Protein AF-A0A957HQG3-F1 (afdb_monomer_lite)

Foldseek 3Di:
DDDDPDDPVNCPVVVVPPPPPCVLVVLLVVLLVVLLVQFPDWDDDQFKIKTKGFDDPVNVVSVVVNVVSCCVVPVQKDWDWDDDPGIIIIMIGGDNVVSVVSVVVNPDDD

pLDDT: mean 83.58, std 14.53, range [43.25, 97.0]

Sequence (110 aa):
IARLALQ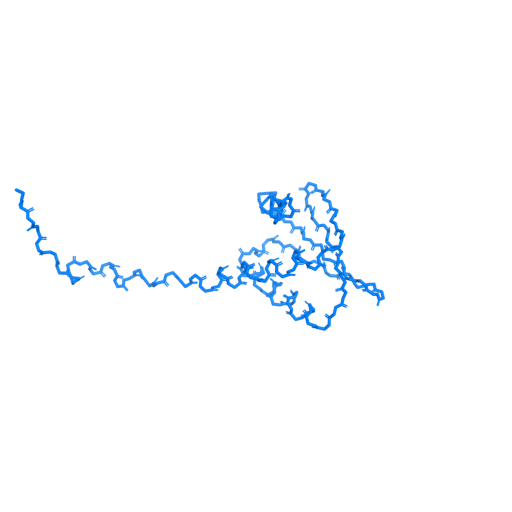PEDFPFLAQIGGHDDSALVRAQALSDRLIAAVNKIEREPDRIHMQLDWSTELGSVILEYIDMQRRFMPTAVLTLKFEPETVWLTIEGPPAYLQVLQNRTTSPT

Structure (mmCIF, N/CA/C/O backbone):
data_AF-A0A957HQG3-F1
#
_entry.id   AF-A0A957HQG3-F1
#
loop_
_atom_site.group_PDB
_atom_site.id
_atom_site.type_symbol
_atom_site.label_atom_id
_atom_site.label_alt_id
_atom_site.label_comp_id
_atom_site.label_asym_id
_atom_site.label_entity_id
_atom_site.label_seq_id
_atom_site.pdbx_PDB_ins_code
_atom_site.Cartn_x
_atom_site.Cartn_y
_atom_site.Cartn_z
_atom_site.occupancy
_atom_site.B_iso_or_equiv
_atom_site.auth_seq_id
_atom_site.auth_comp_id
_atom_site.auth_asym_id
_atom_site.auth_atom_id
_atom_site.pdbx_PDB_model_num
ATOM 1 N N . ILE A 1 1 ? 11.873 25.805 -47.704 1.00 47.84 1 ILE A N 1
ATOM 2 C CA . ILE A 1 1 ? 11.755 24.779 -46.639 1.00 47.84 1 ILE A CA 1
ATOM 3 C C . ILE A 1 1 ? 11.565 23.440 -47.338 1.00 47.84 1 ILE A C 1
ATOM 5 O O . ILE A 1 1 ? 10.535 23.257 -47.973 1.00 47.84 1 ILE A O 1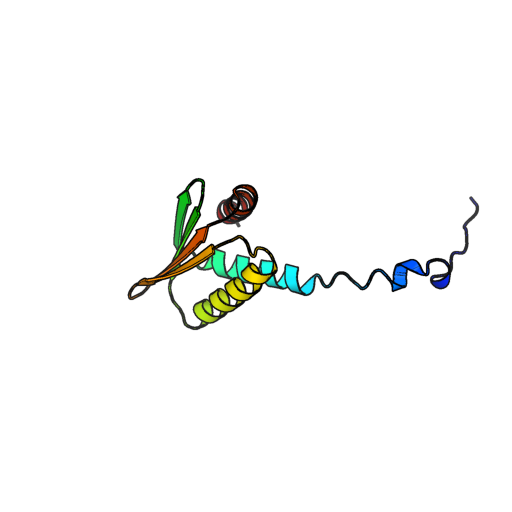
ATOM 9 N N . ALA A 1 2 ? 12.574 22.568 -47.326 1.00 44.12 2 ALA A N 1
ATOM 10 C CA . ALA A 1 2 ? 12.466 21.228 -47.901 1.00 44.12 2 ALA A CA 1
ATOM 11 C C . ALA A 1 2 ? 11.855 20.288 -46.850 1.00 44.12 2 ALA A C 1
ATOM 13 O O . ALA A 1 2 ? 12.354 20.225 -45.728 1.00 44.12 2 ALA A O 1
ATOM 14 N N . ARG A 1 3 ? 10.756 19.605 -47.185 1.00 56.34 3 ARG A N 1
ATOM 15 C CA . ARG A 1 3 ? 10.171 18.542 -46.355 1.00 56.34 3 ARG A CA 1
ATOM 16 C C . ARG A 1 3 ? 10.800 17.217 -46.781 1.00 56.34 3 ARG A C 1
ATOM 18 O O . ARG A 1 3 ? 10.645 16.836 -47.937 1.00 56.34 3 ARG A O 1
ATOM 25 N N . LEU A 1 4 ? 11.500 16.536 -45.874 1.00 57.50 4 LEU A N 1
ATOM 26 C CA . LEU A 1 4 ? 11.862 15.134 -46.085 1.00 57.50 4 LEU A CA 1
ATOM 27 C C . LEU A 1 4 ? 10.595 14.280 -45.956 1.00 57.50 4 LEU A C 1
ATOM 29 O O . LEU A 1 4 ? 9.893 14.363 -44.949 1.00 57.50 4 LEU A O 1
ATOM 33 N N . ALA A 1 5 ? 10.303 13.483 -46.983 1.00 66.25 5 ALA A N 1
ATOM 34 C CA . ALA A 1 5 ? 9.270 12.458 -46.940 1.00 66.25 5 ALA A CA 1
ATOM 35 C C . ALA A 1 5 ? 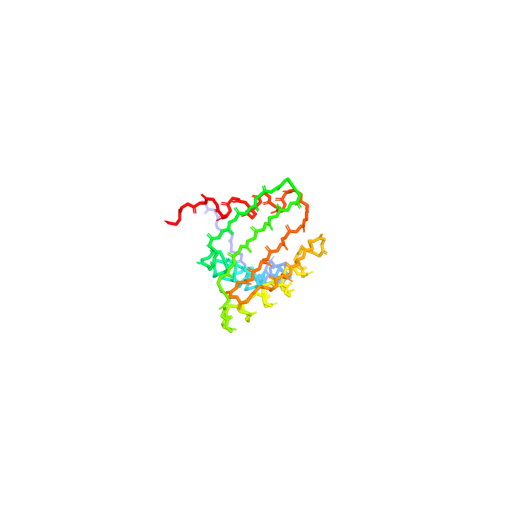9.859 11.226 -46.248 1.00 66.25 5 ALA A C 1
ATOM 37 O O . ALA A 1 5 ?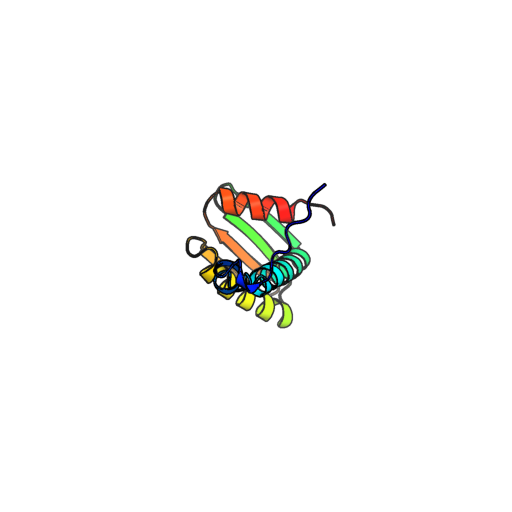 10.551 10.438 -46.881 1.00 66.25 5 ALA A O 1
ATOM 38 N N . LEU A 1 6 ? 9.643 11.124 -44.940 1.00 70.06 6 LEU A N 1
ATOM 39 C CA . LEU A 1 6 ? 10.035 9.962 -44.151 1.00 70.06 6 LEU A CA 1
ATOM 40 C C . LEU A 1 6 ? 8.873 8.966 -44.122 1.00 70.06 6 LEU A C 1
ATOM 42 O O . LEU A 1 6 ? 7.746 9.350 -43.799 1.00 70.06 6 LEU A O 1
ATOM 46 N N . GLN A 1 7 ? 9.143 7.711 -44.462 1.00 70.25 7 GLN A N 1
ATOM 47 C CA . GLN A 1 7 ? 8.210 6.598 -44.328 1.00 70.25 7 GLN A CA 1
ATOM 48 C C . GLN A 1 7 ? 8.423 5.905 -42.970 1.00 70.25 7 GLN A C 1
ATOM 50 O O . GLN A 1 7 ? 9.538 5.900 -42.449 1.00 70.25 7 GLN A O 1
ATOM 55 N N . PRO A 1 8 ? 7.389 5.295 -42.365 1.00 63.88 8 PRO A N 1
ATOM 56 C CA . PRO A 1 8 ? 7.516 4.604 -41.074 1.00 63.88 8 PRO A CA 1
ATOM 57 C C . PRO A 1 8 ? 8.611 3.520 -41.048 1.00 63.88 8 PRO A C 1
ATOM 59 O O . PRO A 1 8 ? 9.243 3.284 -40.022 1.00 63.88 8 PRO A O 1
ATOM 62 N N . GLU A 1 9 ? 8.852 2.891 -42.194 1.00 71.31 9 GLU A N 1
ATOM 63 C CA . GLU A 1 9 ? 9.851 1.842 -42.429 1.00 71.31 9 GLU A CA 1
ATOM 64 C C . GLU A 1 9 ? 11.301 2.364 -42.452 1.00 71.31 9 GLU A C 1
ATOM 66 O O . GLU A 1 9 ? 12.228 1.587 -42.225 1.00 71.31 9 GLU A O 1
ATOM 71 N N . ASP A 1 10 ? 11.503 3.680 -42.596 1.00 75.00 10 ASP A N 1
ATOM 72 C CA . ASP A 1 10 ? 12.818 4.331 -42.473 1.00 75.00 10 ASP A CA 1
ATOM 73 C C . ASP A 1 10 ? 13.324 4.361 -41.017 1.00 75.00 10 ASP A C 1
ATOM 75 O O . ASP A 1 10 ? 14.482 4.690 -40.749 1.00 75.00 10 ASP A O 1
ATOM 79 N N . PHE A 1 11 ? 12.464 3.993 -40.061 1.00 69.88 11 PHE A N 1
ATOM 80 C CA . PHE A 1 11 ? 12.775 3.914 -38.638 1.00 69.88 11 PHE A CA 1
ATOM 81 C C . PHE A 1 11 ? 12.527 2.497 -38.094 1.00 69.88 11 PHE A C 1
ATOM 83 O O . PHE A 1 11 ? 11.635 2.299 -37.264 1.00 69.88 11 PHE A O 1
ATOM 90 N N . PRO A 1 12 ? 13.345 1.495 -38.473 1.00 63.03 12 PRO A N 1
ATOM 91 C CA . PRO A 1 12 ? 13.188 0.107 -38.017 1.00 63.03 12 PRO A CA 1
ATOM 92 C C . PRO A 1 12 ? 13.287 -0.048 -36.487 1.00 63.03 12 PRO A C 1
ATOM 94 O O . PRO A 1 12 ? 12.828 -1.040 -35.924 1.00 63.03 12 PRO A O 1
ATOM 97 N N . PHE A 1 13 ? 13.841 0.956 -35.799 1.00 58.56 13 PHE A N 1
ATOM 98 C CA . PHE A 1 13 ? 13.883 1.042 -34.340 1.00 58.56 13 PHE A CA 1
ATOM 99 C C . PHE A 1 13 ? 12.510 1.269 -33.692 1.00 58.56 13 PHE A C 1
ATOM 101 O O . PHE A 1 13 ? 12.305 0.820 -32.569 1.00 58.56 13 PHE A O 1
ATOM 108 N N . LEU A 1 14 ? 11.550 1.914 -34.367 1.00 55.53 14 LEU A N 1
ATOM 109 C CA . LEU A 1 14 ? 10.223 2.180 -33.789 1.00 55.53 14 LEU A CA 1
ATOM 110 C C . LEU A 1 14 ? 9.423 0.894 -33.542 1.00 55.53 14 LEU A C 1
ATOM 112 O O . LEU A 1 14 ? 8.614 0.853 -32.625 1.00 55.53 14 LEU A O 1
ATOM 116 N N . ALA A 1 15 ? 9.696 -0.173 -34.299 1.00 56.94 15 ALA A N 1
ATOM 117 C CA . ALA A 1 15 ? 9.123 -1.497 -34.059 1.00 56.94 15 ALA A CA 1
ATOM 118 C C . ALA A 1 15 ? 9.792 -2.250 -32.888 1.00 56.94 15 ALA A C 1
ATOM 120 O O . ALA A 1 15 ? 9.207 -3.188 -32.353 1.00 56.94 15 ALA A O 1
ATOM 121 N N . GLN A 1 16 ? 11.010 -1.857 -32.487 1.00 55.34 16 GLN A N 1
ATOM 122 C CA . GLN A 1 16 ? 11.733 -2.428 -31.339 1.00 55.34 16 GLN A CA 1
ATOM 123 C C . GLN A 1 16 ? 11.423 -1.714 -30.023 1.00 55.34 16 GLN A C 1
ATOM 125 O O . GLN A 1 16 ? 11.628 -2.286 -28.953 1.00 55.34 16 GLN A O 1
ATOM 130 N N . ILE A 1 17 ? 10.890 -0.492 -30.085 1.00 55.81 17 ILE A N 1
ATOM 131 C CA . ILE A 1 17 ? 10.261 0.166 -28.941 1.00 55.81 17 ILE A CA 1
ATOM 132 C C . ILE A 1 17 ? 8.872 -0.461 -28.794 1.00 55.81 17 ILE A C 1
ATOM 134 O O . ILE A 1 17 ? 7.855 0.129 -29.150 1.00 55.81 17 ILE A O 1
ATOM 138 N N . GLY A 1 18 ? 8.841 -1.716 -28.333 1.00 50.28 18 GLY A N 1
ATOM 139 C CA . GLY A 1 18 ? 7.613 -2.340 -27.859 1.00 50.28 18 GLY A CA 1
ATOM 140 C C . GLY A 1 18 ? 6.957 -1.366 -26.892 1.00 50.28 18 GLY A C 1
ATOM 141 O O . GLY A 1 18 ? 7.629 -0.887 -25.976 1.00 50.28 18 GLY A O 1
ATOM 142 N N . GLY A 1 19 ? 5.705 -0.999 -27.181 1.00 54.22 19 GLY A N 1
ATOM 143 C CA . GLY A 1 19 ? 4.969 0.011 -26.432 1.00 54.22 19 GLY A CA 1
ATOM 144 C C . GLY A 1 19 ? 5.187 -0.216 -24.947 1.00 54.22 19 GLY A C 1
ATOM 145 O O . GLY A 1 19 ? 4.954 -1.322 -24.460 1.00 54.22 19 GLY A O 1
ATOM 146 N N . HIS A 1 20 ? 5.730 0.796 -24.273 1.00 53.62 20 HIS A N 1
ATOM 147 C CA . HIS A 1 20 ? 5.888 0.775 -22.832 1.00 53.62 20 HIS A CA 1
ATOM 148 C C . HIS A 1 20 ? 4.498 0.450 -22.281 1.00 53.62 20 HIS A C 1
ATOM 150 O O . HIS A 1 20 ? 3.561 1.223 -22.486 1.00 53.62 20 HIS A O 1
ATOM 156 N N . ASP A 1 21 ? 4.315 -0.760 -21.747 1.00 66.06 21 ASP A N 1
ATOM 157 C CA . ASP A 1 21 ? 3.017 -1.188 -21.242 1.00 66.06 21 ASP A CA 1
ATOM 158 C C . ASP A 1 21 ? 2.783 -0.477 -19.909 1.00 66.06 21 ASP A C 1
ATOM 160 O O . ASP A 1 21 ? 2.960 -1.022 -18.818 1.00 66.06 21 ASP A O 1
ATOM 164 N N . ASP A 1 22 ? 2.419 0.798 -20.021 1.00 76.00 22 ASP A N 1
ATOM 165 C CA . ASP A 1 22 ? 2.129 1.687 -18.906 1.00 76.00 22 ASP A CA 1
ATOM 166 C C . ASP A 1 22 ? 0.886 1.233 -18.138 1.00 76.00 22 ASP A C 1
ATOM 168 O O . ASP A 1 22 ? 0.600 1.777 -17.072 1.00 76.00 22 ASP A O 1
ATOM 172 N N . SER A 1 23 ? 0.155 0.217 -18.619 1.00 82.69 23 SER A N 1
ATOM 173 C CA . SER A 1 23 ? -1.024 -0.313 -17.933 1.00 82.69 23 SER A CA 1
ATOM 174 C C . SER A 1 23 ? -0.700 -0.755 -16.508 1.00 82.69 23 SER A C 1
ATOM 176 O O . SER A 1 23 ? -1.500 -0.522 -15.601 1.00 82.69 23 SER A O 1
ATOM 178 N N . ALA A 1 24 ? 0.494 -1.308 -16.274 1.00 81.38 24 ALA A N 1
ATOM 179 C CA . ALA A 1 24 ? 0.928 -1.711 -14.944 1.00 81.38 24 ALA A CA 1
ATOM 180 C C . ALA A 1 24 ? 1.173 -0.502 -14.025 1.00 81.38 24 ALA A C 1
ATOM 182 O O . ALA A 1 24 ? 0.791 -0.540 -12.857 1.00 81.38 24 ALA A O 1
ATOM 183 N N . LEU A 1 25 ? 1.740 0.590 -14.549 1.00 80.69 25 LEU A N 1
ATOM 184 C CA . LEU A 1 25 ? 1.956 1.834 -13.800 1.00 80.69 25 LEU A CA 1
ATOM 185 C C . LEU A 1 25 ? 0.638 2.575 -13.531 1.00 80.69 25 LEU A C 1
ATOM 187 O O . LEU A 1 25 ? 0.413 3.055 -12.421 1.00 80.69 25 LEU A O 1
ATOM 191 N N . VAL A 1 26 ? -0.268 2.615 -14.509 1.00 86.00 26 VAL A N 1
ATOM 192 C CA . VAL A 1 26 ? -1.613 3.192 -14.352 1.00 86.00 26 VAL A CA 1
ATOM 193 C C . VAL A 1 26 ? -2.410 2.411 -13.308 1.00 86.00 26 VAL A C 1
ATOM 195 O O . VAL A 1 26 ? -3.028 2.999 -12.420 1.00 86.00 26 VAL A O 1
ATOM 198 N N . ARG A 1 27 ? -2.350 1.076 -13.359 1.00 87.94 27 ARG A N 1
ATOM 199 C CA . ARG A 1 27 ? -2.965 0.205 -12.353 1.00 87.94 27 ARG A CA 1
ATOM 200 C C . ARG A 1 27 ? -2.341 0.417 -10.976 1.00 87.94 27 ARG A C 1
ATOM 202 O O . ARG A 1 27 ? -3.073 0.483 -9.991 1.00 87.94 27 ARG A O 1
ATOM 209 N N . ALA A 1 28 ? -1.024 0.609 -10.911 1.00 86.06 28 ALA A N 1
ATOM 210 C CA . ALA A 1 28 ? -0.326 0.918 -9.669 1.00 86.06 28 ALA A CA 1
ATOM 211 C C . ALA A 1 28 ? -0.813 2.196 -9.013 1.00 86.06 28 ALA A C 1
ATOM 213 O O . ALA A 1 28 ? -1.069 2.223 -7.808 1.00 86.06 28 ALA A O 1
ATOM 214 N N . GLN A 1 29 ? -0.975 3.236 -9.821 1.00 86.94 29 GLN A N 1
ATOM 215 C CA . GLN A 1 29 ? -1.526 4.495 -9.371 1.00 86.94 29 GLN A CA 1
ATOM 216 C C . GLN A 1 29 ? -2.962 4.322 -8.866 1.00 86.94 29 GLN A C 1
ATOM 218 O O . GLN A 1 29 ? -3.239 4.720 -7.740 1.00 86.94 29 GLN A O 1
ATOM 223 N N . ALA A 1 30 ? -3.837 3.652 -9.620 1.00 90.88 30 ALA A N 1
ATOM 224 C CA . ALA A 1 30 ? -5.224 3.435 -9.207 1.00 90.88 30 ALA A CA 1
ATOM 225 C C . ALA A 1 30 ? -5.343 2.645 -7.889 1.00 90.88 30 ALA A C 1
ATOM 227 O O . ALA A 1 30 ? -6.161 2.983 -7.032 1.00 90.88 30 ALA A O 1
ATOM 228 N N . LEU A 1 31 ? -4.516 1.611 -7.697 1.00 91.69 31 LEU A N 1
ATOM 229 C CA . LEU A 1 31 ? -4.458 0.860 -6.439 1.00 91.69 31 LEU A CA 1
ATOM 230 C C . LEU A 1 31 ? -3.942 1.726 -5.290 1.00 91.69 31 LEU A C 1
ATOM 232 O O . LEU A 1 31 ? -4.523 1.709 -4.207 1.00 91.69 31 LEU A O 1
ATOM 236 N N . SER A 1 32 ? -2.878 2.496 -5.534 1.00 90.12 32 SER A N 1
ATOM 237 C CA . SER A 1 32 ? -2.316 3.415 -4.544 1.00 90.12 32 SER A CA 1
ATOM 238 C C . SER A 1 32 ? -3.342 4.456 -4.107 1.00 90.12 32 SER A C 1
ATOM 240 O O . SER A 1 32 ? -3.447 4.725 -2.916 1.00 90.12 32 SER A O 1
ATOM 242 N N . ASP A 1 33 ? -4.099 5.031 -5.039 1.00 91.19 33 ASP A N 1
ATOM 243 C CA . ASP A 1 33 ? -5.075 6.079 -4.741 1.00 91.19 33 ASP A CA 1
ATOM 244 C C . ASP A 1 33 ? -6.251 5.513 -3.928 1.00 91.19 33 ASP A C 1
ATOM 246 O O . ASP A 1 33 ? -6.658 6.114 -2.934 1.00 91.19 33 ASP A O 1
ATOM 250 N N . ARG A 1 34 ? -6.733 4.306 -4.266 1.00 91.69 34 ARG A N 1
ATOM 251 C CA . ARG A 1 34 ? -7.750 3.598 -3.465 1.00 91.69 34 ARG A CA 1
ATOM 252 C C . ARG A 1 34 ? -7.256 3.263 -2.063 1.00 91.69 34 ARG A C 1
ATOM 254 O O . ARG A 1 34 ? -8.019 3.382 -1.110 1.00 91.69 34 ARG A O 1
ATOM 261 N N . LEU A 1 35 ? -6.000 2.836 -1.941 1.00 91.56 35 LEU A N 1
ATOM 262 C CA . LEU A 1 35 ? -5.407 2.510 -0.652 1.00 91.56 35 LEU A CA 1
ATOM 263 C C . LEU A 1 35 ? -5.297 3.764 0.213 1.00 91.56 35 LEU A C 1
ATOM 265 O O . LEU A 1 35 ? -5.780 3.736 1.335 1.00 91.56 35 LEU A O 1
ATOM 269 N N . ILE A 1 36 ? -4.750 4.861 -0.328 1.00 90.62 36 ILE A N 1
ATOM 270 C CA . ILE A 1 36 ? -4.616 6.154 0.365 1.00 90.62 36 ILE A CA 1
ATOM 271 C C . ILE A 1 36 ? -5.983 6.696 0.800 1.00 90.62 36 ILE A C 1
ATOM 273 O O . ILE A 1 36 ? -6.113 7.157 1.929 1.00 90.62 36 ILE A O 1
ATOM 277 N N . ALA A 1 37 ? -7.008 6.597 -0.050 1.00 90.06 37 ALA A N 1
ATOM 278 C CA . ALA A 1 37 ? -8.363 7.041 0.282 1.00 90.06 37 ALA A CA 1
ATOM 279 C C . ALA A 1 37 ? -8.997 6.263 1.452 1.00 90.06 37 ALA A C 1
ATOM 281 O O . ALA A 1 37 ? -9.895 6.781 2.108 1.00 90.06 37 ALA A O 1
ATOM 282 N N . ALA A 1 38 ? -8.536 5.037 1.716 1.00 91.38 38 ALA A N 1
ATOM 283 C CA . ALA A 1 38 ? -8.996 4.207 2.827 1.00 91.38 38 ALA A CA 1
ATOM 284 C C . ALA A 1 38 ? -8.148 4.369 4.104 1.00 91.38 38 ALA A C 1
ATOM 286 O O . ALA A 1 38 ? -8.375 3.662 5.088 1.00 91.38 38 ALA A O 1
ATOM 287 N N . VAL A 1 39 ? -7.140 5.249 4.093 1.00 93.31 39 VAL A N 1
ATOM 288 C CA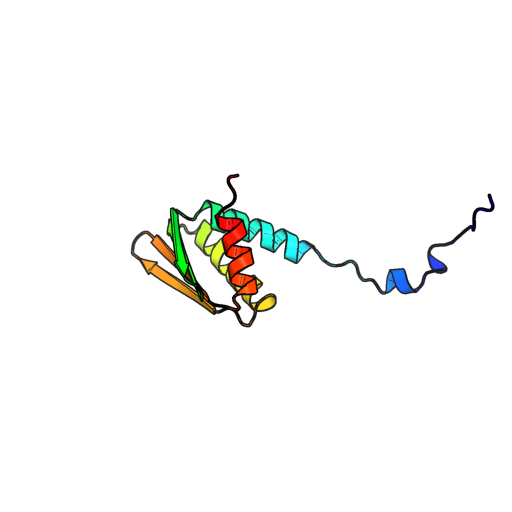 . VAL A 1 39 ? -6.265 5.473 5.245 1.00 93.31 39 VAL A CA 1
ATOM 289 C C . VAL A 1 39 ? -6.893 6.464 6.217 1.00 93.31 39 VAL A C 1
ATOM 291 O O . VAL A 1 39 ? -7.124 7.623 5.883 1.00 93.31 39 VAL A O 1
ATOM 294 N N . ASN A 1 40 ? -7.049 6.033 7.465 1.00 92.94 40 ASN A N 1
ATOM 295 C CA . ASN A 1 40 ? -7.568 6.866 8.550 1.00 92.94 40 ASN A CA 1
ATOM 296 C C . ASN A 1 40 ? -6.471 7.505 9.395 1.00 92.94 40 ASN A C 1
ATOM 298 O O . ASN A 1 40 ? -6.670 8.558 10.002 1.00 92.94 40 ASN A O 1
ATOM 302 N N . LYS A 1 41 ? -5.301 6.866 9.457 1.00 94.06 41 LYS A N 1
ATOM 303 C CA . LYS A 1 41 ? -4.161 7.354 10.232 1.00 94.06 41 LYS A CA 1
ATOM 304 C C . LYS A 1 41 ? -2.855 7.004 9.542 1.00 94.06 41 LYS A C 1
ATOM 306 O O . LYS A 1 41 ? -2.700 5.900 9.027 1.00 94.06 41 LYS A O 1
ATOM 311 N N . ILE A 1 42 ? -1.907 7.939 9.574 1.00 94.44 42 ILE A N 1
ATOM 312 C CA . ILE A 1 42 ? -0.553 7.747 9.047 1.00 94.44 42 ILE A CA 1
ATOM 313 C C . ILE A 1 42 ? 0.461 8.121 10.116 1.00 94.44 42 ILE A C 1
ATOM 315 O O . ILE A 1 42 ? 0.466 9.255 10.597 1.00 94.44 42 ILE A O 1
ATOM 319 N N . GLU A 1 43 ? 1.351 7.189 10.432 1.00 94.44 43 GLU A N 1
ATOM 320 C CA . GLU A 1 43 ? 2.532 7.423 11.260 1.00 94.44 43 GLU A CA 1
ATOM 321 C C . GLU A 1 43 ? 3.771 7.321 10.370 1.00 94.44 43 GLU A C 1
ATOM 323 O O . GLU A 1 43 ? 3.884 6.435 9.520 1.00 94.44 43 GLU A O 1
ATOM 328 N N . ARG A 1 44 ? 4.666 8.300 10.501 1.00 90.81 44 ARG A N 1
ATOM 329 C CA . ARG A 1 44 ? 5.814 8.470 9.610 1.00 90.81 44 ARG A CA 1
ATOM 330 C C . ARG A 1 44 ? 7.088 8.439 10.423 1.00 90.81 44 ARG A C 1
ATOM 332 O O . ARG A 1 44 ? 7.220 9.173 11.399 1.00 90.81 44 ARG A O 1
ATOM 339 N N . GLU A 1 45 ? 8.032 7.656 9.943 1.00 89.31 45 GLU A N 1
ATOM 340 C CA . GLU A 1 45 ? 9.371 7.523 10.491 1.00 89.31 45 GLU A CA 1
ATOM 341 C C . GLU A 1 45 ? 10.390 7.595 9.338 1.00 89.31 45 GLU A C 1
ATOM 343 O O . GLU A 1 45 ? 10.010 7.513 8.164 1.00 89.31 45 GLU A O 1
ATOM 348 N N . PRO A 1 46 ? 11.688 7.795 9.623 1.00 84.75 46 PRO A N 1
ATOM 349 C CA . PRO A 1 46 ? 12.700 7.940 8.575 1.00 84.75 46 PRO A CA 1
ATOM 350 C C . PRO A 1 46 ? 12.840 6.713 7.660 1.00 84.75 46 PRO A C 1
ATOM 352 O O . PRO A 1 46 ? 13.200 6.858 6.493 1.00 84.75 46 PRO A O 1
ATOM 355 N N . ASP A 1 47 ? 12.577 5.519 8.192 1.00 88.94 47 ASP A N 1
ATOM 356 C CA . ASP A 1 47 ? 12.784 4.219 7.545 1.00 88.94 47 ASP A CA 1
ATOM 357 C C . ASP A 1 47 ? 11.480 3.465 7.241 1.00 88.94 47 ASP A C 1
ATOM 359 O O . ASP A 1 47 ? 11.520 2.393 6.630 1.00 88.94 47 ASP A O 1
ATOM 363 N N . ARG A 1 48 ? 10.323 4.015 7.636 1.00 93.69 48 ARG A N 1
ATOM 364 C CA . ARG A 1 48 ? 9.025 3.349 7.486 1.00 93.69 48 ARG A CA 1
ATOM 365 C C . ARG A 1 48 ? 7.833 4.301 7.459 1.00 93.69 48 ARG A C 1
ATOM 367 O O . ARG A 1 48 ? 7.870 5.421 7.970 1.00 93.69 48 ARG A O 1
ATOM 374 N N . ILE A 1 49 ? 6.736 3.815 6.888 1.00 94.50 49 ILE A N 1
ATOM 375 C CA . ILE A 1 49 ? 5.415 4.446 6.948 1.00 94.50 49 ILE A CA 1
ATOM 376 C C . ILE A 1 49 ? 4.420 3.413 7.467 1.00 94.50 49 ILE A C 1
ATOM 378 O O . ILE A 1 49 ? 4.331 2.314 6.919 1.00 94.50 49 ILE A O 1
ATOM 382 N N . HIS A 1 50 ? 3.646 3.784 8.480 1.00 95.44 50 HIS A N 1
ATOM 383 C CA . HIS A 1 50 ? 2.542 2.990 9.002 1.00 95.44 50 HIS A CA 1
ATOM 384 C C . HIS A 1 50 ? 1.219 3.640 8.618 1.00 95.44 50 HIS A C 1
ATOM 386 O O . HIS A 1 50 ? 0.987 4.811 8.911 1.00 95.44 50 HIS A O 1
ATOM 392 N N . MET A 1 51 ? 0.343 2.880 7.971 1.00 95.75 51 MET A N 1
ATOM 393 C CA . MET A 1 51 ? -0.989 3.328 7.575 1.00 95.75 51 MET A CA 1
ATOM 394 C C . MET A 1 51 ? -2.034 2.454 8.252 1.00 95.75 51 MET A C 1
ATOM 396 O O . MET A 1 51 ? -2.013 1.235 8.090 1.00 95.75 51 MET A O 1
ATOM 400 N N . GLN A 1 52 ? -2.947 3.072 8.990 1.00 96.19 52 GLN A N 1
ATOM 401 C CA . GLN A 1 52 ? -4.133 2.412 9.521 1.00 96.19 52 GLN A CA 1
ATOM 402 C C . GLN A 1 52 ? -5.267 2.539 8.508 1.00 96.19 52 GLN A C 1
ATOM 404 O O . GLN A 1 52 ? -5.565 3.649 8.063 1.00 96.19 52 GLN A O 1
ATOM 409 N N . LEU A 1 53 ? -5.908 1.423 8.178 1.00 94.56 53 LEU A N 1
ATOM 410 C CA . LEU A 1 53 ? -7.033 1.367 7.253 1.00 94.56 53 LEU A CA 1
ATOM 411 C C . LEU A 1 53 ? -8.225 0.657 7.901 1.00 94.56 53 LEU A C 1
ATOM 413 O O . LEU A 1 53 ? -8.039 -0.317 8.641 1.00 94.56 53 LEU A O 1
ATOM 417 N N . ASP A 1 54 ? -9.438 1.108 7.584 1.00 90.94 54 ASP A N 1
ATOM 418 C CA . ASP A 1 54 ? -10.662 0.398 7.968 1.00 90.94 54 ASP A CA 1
ATOM 419 C C . ASP A 1 54 ? -10.806 -0.865 7.131 1.00 90.94 54 ASP A C 1
ATOM 421 O O . ASP A 1 54 ? -10.859 -0.822 5.897 1.00 90.94 54 ASP A O 1
ATOM 425 N N . TRP A 1 55 ? -10.853 -2.017 7.795 1.00 88.94 55 TRP A N 1
ATOM 426 C CA . TRP A 1 55 ? -10.876 -3.276 7.074 1.00 88.94 55 TRP A CA 1
ATOM 427 C C . TRP A 1 55 ? -12.220 -3.502 6.374 1.00 88.94 55 TRP A C 1
ATOM 429 O O . TRP A 1 55 ? -13.292 -3.419 6.968 1.00 88.94 55 TRP A O 1
ATOM 439 N N . SER A 1 56 ? -12.152 -3.893 5.103 1.00 90.81 56 SER A N 1
ATOM 440 C CA . SER A 1 56 ? -13.276 -4.456 4.361 1.00 90.81 56 SER A CA 1
ATOM 441 C C . SER A 1 56 ? -12.776 -5.544 3.413 1.00 90.81 56 SER A C 1
ATOM 443 O O . SER A 1 56 ? -11.608 -5.562 3.021 1.00 90.81 56 SER A O 1
ATOM 445 N N . THR A 1 57 ? -13.657 -6.461 3.008 1.00 89.94 57 THR A N 1
ATOM 446 C CA . THR A 1 57 ? -13.307 -7.524 2.048 1.00 89.94 57 THR A CA 1
ATOM 447 C C . THR A 1 57 ? -12.835 -6.955 0.705 1.00 89.94 57 THR A C 1
ATOM 449 O O . THR A 1 57 ? -11.914 -7.493 0.087 1.00 89.94 57 THR A O 1
ATOM 452 N N . GLU A 1 58 ? -13.433 -5.844 0.266 1.00 91.25 58 GLU A N 1
ATOM 453 C CA . GLU A 1 58 ? -13.026 -5.140 -0.951 1.00 91.25 58 GLU A CA 1
ATOM 454 C C . GLU A 1 58 ? -11.614 -4.561 -0.808 1.00 91.25 58 GLU A C 1
ATOM 456 O O . GLU A 1 58 ? -10.752 -4.826 -1.650 1.00 91.25 58 GLU A O 1
ATOM 461 N N . LEU A 1 59 ? -11.348 -3.842 0.289 1.00 91.19 59 LEU A N 1
ATOM 462 C CA . LEU A 1 59 ? -10.028 -3.278 0.563 1.00 91.19 59 LEU A CA 1
ATOM 463 C C . LEU A 1 59 ? -8.961 -4.371 0.689 1.00 91.19 59 LEU A C 1
ATOM 465 O O . LEU A 1 59 ? -7.848 -4.198 0.200 1.00 91.19 59 LEU A O 1
ATOM 469 N N . GLY A 1 60 ? -9.299 -5.519 1.275 1.00 91.94 60 GLY A N 1
ATOM 470 C CA . GLY A 1 60 ? -8.395 -6.663 1.351 1.00 91.94 60 GLY A CA 1
ATOM 471 C C . GLY A 1 60 ? -7.886 -7.111 -0.017 1.00 91.94 60 GLY A C 1
ATOM 472 O O . GLY A 1 60 ? -6.691 -7.348 -0.183 1.00 91.94 60 GLY A O 1
ATOM 473 N N . SER A 1 61 ? -8.767 -7.149 -1.018 1.00 93.75 61 SER A N 1
ATOM 474 C CA . SER A 1 61 ? -8.383 -7.499 -2.392 1.00 93.75 61 SER A CA 1
ATOM 475 C C . SER A 1 61 ? -7.459 -6.441 -3.006 1.00 93.75 61 SER A C 1
ATOM 477 O O . SER A 1 61 ? -6.458 -6.786 -3.632 1.00 93.75 61 SER A O 1
ATOM 479 N N . VAL A 1 62 ? -7.742 -5.157 -2.759 1.00 94.38 62 VAL A N 1
ATOM 480 C CA . VAL A 1 62 ? -6.897 -4.030 -3.197 1.00 94.38 62 VAL A CA 1
ATOM 481 C C . VAL A 1 62 ? -5.503 -4.104 -2.577 1.00 94.38 62 VAL A C 1
ATOM 483 O O . VAL A 1 62 ? -4.511 -3.960 -3.286 1.00 94.38 62 VAL A O 1
ATOM 486 N N . ILE A 1 63 ? -5.414 -4.364 -1.271 1.00 93.50 63 ILE A N 1
ATOM 487 C CA . ILE A 1 63 ? -4.146 -4.474 -0.543 1.00 93.50 63 ILE A CA 1
ATOM 488 C C . ILE A 1 63 ? -3.308 -5.633 -1.090 1.00 93.50 63 ILE A C 1
ATOM 490 O O . ILE A 1 63 ? -2.114 -5.461 -1.324 1.00 93.50 63 ILE A O 1
ATOM 494 N N . LEU A 1 64 ? -3.909 -6.805 -1.311 1.00 93.75 64 LEU A N 1
ATOM 495 C CA . LEU A 1 64 ? -3.184 -7.965 -1.834 1.00 93.75 64 LEU A CA 1
ATOM 496 C C . LEU A 1 64 ? -2.646 -7.715 -3.244 1.00 93.75 64 LEU A C 1
ATOM 498 O O . LEU A 1 64 ? -1.493 -8.043 -3.526 1.00 93.75 64 LEU A O 1
ATOM 502 N N . GLU A 1 65 ? -3.449 -7.094 -4.106 1.00 94.38 65 GLU A N 1
ATOM 503 C CA . GLU A 1 65 ? -3.027 -6.729 -5.457 1.00 94.38 65 GLU A CA 1
ATOM 504 C C . GLU A 1 65 ? -1.906 -5.680 -5.437 1.00 94.38 65 GLU A C 1
ATOM 506 O O . GLU A 1 65 ? -0.904 -5.815 -6.142 1.00 94.38 65 GLU A O 1
ATOM 511 N N . TYR A 1 66 ? -2.028 -4.674 -4.568 1.00 92.38 66 TYR A N 1
ATOM 512 C CA . TYR A 1 66 ? -0.992 -3.670 -4.358 1.00 92.38 66 TYR A CA 1
ATOM 513 C C . TYR A 1 66 ? 0.317 -4.295 -3.855 1.00 92.38 66 TYR A C 1
ATOM 515 O O . TYR A 1 66 ? 1.385 -3.946 -4.354 1.00 92.38 66 TYR A O 1
ATOM 523 N N . ILE A 1 67 ? 0.259 -5.245 -2.914 1.00 92.62 67 ILE A N 1
ATOM 524 C CA . ILE A 1 67 ? 1.441 -5.956 -2.400 1.00 92.62 67 ILE A CA 1
ATOM 525 C C . ILE A 1 67 ? 2.116 -6.773 -3.503 1.00 92.62 67 ILE A C 1
ATOM 527 O O . ILE A 1 67 ? 3.340 -6.713 -3.632 1.00 92.62 67 ILE A O 1
ATOM 531 N N . ASP A 1 68 ? 1.352 -7.533 -4.291 1.00 92.75 68 ASP A N 1
ATOM 532 C CA . ASP A 1 68 ? 1.909 -8.329 -5.392 1.00 92.75 68 ASP A CA 1
ATOM 533 C C . ASP A 1 68 ? 2.637 -7.442 -6.404 1.00 92.75 68 ASP A C 1
ATOM 535 O O . ASP A 1 68 ? 3.766 -7.714 -6.811 1.00 92.75 68 ASP A O 1
ATOM 539 N N . MET A 1 69 ? 2.020 -6.319 -6.745 1.00 90.94 69 MET A N 1
ATOM 540 C CA . MET A 1 69 ? 2.593 -5.344 -7.651 1.00 90.94 69 MET A CA 1
ATOM 541 C C . MET A 1 69 ? 3.837 -4.657 -7.065 1.00 90.94 69 MET A C 1
ATOM 543 O O . MET A 1 69 ? 4.850 -4.527 -7.754 1.00 90.94 69 MET A O 1
ATOM 547 N N . GLN A 1 70 ? 3.806 -4.265 -5.790 1.00 90.06 70 GLN A N 1
ATOM 548 C CA . GLN A 1 70 ? 4.955 -3.650 -5.124 1.00 90.06 70 GLN A CA 1
ATOM 549 C C . GLN A 1 70 ? 6.156 -4.587 -5.056 1.00 90.06 70 GLN A C 1
ATOM 551 O O . GLN A 1 70 ? 7.279 -4.153 -5.284 1.00 90.06 70 GLN A O 1
ATOM 556 N N . ARG A 1 71 ? 5.938 -5.888 -4.846 1.00 90.38 71 ARG A N 1
ATOM 557 C CA . ARG A 1 71 ? 7.023 -6.881 -4.881 1.00 90.38 71 ARG A CA 1
ATOM 558 C C . ARG A 1 71 ? 7.736 -6.940 -6.231 1.00 90.38 71 ARG A C 1
ATOM 560 O O . ARG A 1 71 ? 8.917 -7.270 -6.269 1.00 90.38 71 ARG A O 1
ATOM 567 N N . ARG A 1 72 ? 7.042 -6.622 -7.329 1.00 89.19 72 ARG A N 1
ATOM 568 C CA . ARG A 1 72 ? 7.625 -6.596 -8.679 1.00 89.19 72 ARG A CA 1
ATOM 569 C C . ARG A 1 72 ? 8.423 -5.320 -8.933 1.00 89.19 72 ARG A C 1
ATOM 571 O O . ARG A 1 72 ? 9.513 -5.397 -9.488 1.00 89.19 72 ARG A O 1
ATOM 578 N N . PHE A 1 73 ? 7.891 -4.163 -8.534 1.00 87.06 73 PHE A N 1
ATOM 579 C CA . PHE A 1 73 ? 8.519 -2.865 -8.811 1.00 87.06 73 PHE A CA 1
ATOM 580 C C . PHE A 1 73 ? 9.575 -2.453 -7.779 1.00 87.06 73 PHE A C 1
ATOM 582 O O . PHE A 1 73 ? 10.574 -1.840 -8.141 1.00 87.06 73 PHE A O 1
ATOM 589 N N . MET A 1 74 ? 9.368 -2.800 -6.510 1.00 89.12 74 MET A N 1
ATOM 590 C CA . MET A 1 74 ? 10.218 -2.438 -5.375 1.00 89.12 74 MET A CA 1
ATOM 591 C C . MET A 1 74 ? 10.521 -3.678 -4.516 1.00 89.12 74 MET A C 1
ATOM 593 O O . MET A 1 74 ? 10.084 -3.764 -3.370 1.00 89.12 74 MET A O 1
ATOM 597 N N . PRO A 1 75 ? 11.300 -4.651 -5.026 1.00 89.88 75 PRO A N 1
ATOM 598 C CA . PRO A 1 75 ? 11.579 -5.908 -4.320 1.00 89.88 75 PRO A CA 1
ATOM 599 C C . PRO A 1 75 ? 12.363 -5.726 -3.011 1.00 89.88 75 PRO A C 1
ATOM 601 O O . PRO A 1 75 ? 12.412 -6.634 -2.187 1.00 89.88 75 PRO A O 1
ATOM 604 N N . THR A 1 76 ? 12.992 -4.565 -2.817 1.00 91.88 76 THR A N 1
ATOM 605 C CA . THR A 1 76 ? 13.702 -4.196 -1.586 1.00 91.88 76 THR A CA 1
ATOM 606 C C . THR A 1 76 ? 12.792 -3.591 -0.520 1.00 91.88 76 THR A C 1
ATOM 608 O O . THR A 1 76 ? 13.250 -3.374 0.600 1.00 91.88 76 THR A O 1
ATOM 611 N N . ALA A 1 77 ? 11.531 -3.299 -0.849 1.00 92.62 77 ALA A N 1
ATOM 612 C CA . ALA A 1 77 ? 10.556 -2.835 0.121 1.00 92.62 77 ALA A CA 1
ATOM 613 C C . ALA A 1 77 ? 9.938 -4.025 0.865 1.00 92.62 77 ALA A C 1
ATOM 615 O O . ALA A 1 77 ? 9.571 -5.040 0.268 1.00 92.62 77 ALA A O 1
ATOM 616 N N . VAL A 1 78 ? 9.780 -3.878 2.176 1.00 95.00 78 VAL A N 1
ATOM 617 C CA . VAL A 1 78 ? 9.085 -4.841 3.027 1.00 95.00 78 VAL A CA 1
ATOM 618 C C . VAL A 1 78 ? 7.711 -4.275 3.353 1.00 95.00 78 VAL A C 1
ATOM 620 O O . VAL A 1 78 ? 7.582 -3.142 3.812 1.00 95.00 78 VAL A O 1
ATOM 623 N N . LEU A 1 79 ? 6.673 -5.066 3.082 1.00 95.31 79 LEU A N 1
ATOM 624 C CA . LEU A 1 79 ? 5.289 -4.723 3.384 1.00 95.31 79 LEU A CA 1
ATOM 625 C C . LEU A 1 79 ? 4.767 -5.695 4.441 1.00 95.31 79 LEU A C 1
ATOM 627 O O . LEU A 1 79 ? 4.731 -6.904 4.202 1.00 95.31 79 LEU A O 1
ATOM 631 N N . THR A 1 80 ? 4.339 -5.163 5.583 1.00 96.44 80 THR A N 1
ATOM 632 C CA . THR A 1 80 ? 3.814 -5.945 6.709 1.00 96.44 80 THR A CA 1
ATOM 633 C C . THR A 1 80 ? 2.369 -5.553 6.977 1.00 96.44 80 THR A C 1
ATOM 635 O O . THR A 1 80 ? 2.068 -4.373 7.138 1.00 96.44 80 THR A O 1
ATOM 638 N N . LEU A 1 81 ? 1.480 -6.547 7.054 1.00 95.56 81 LEU A N 1
ATOM 639 C CA . LEU A 1 81 ? 0.090 -6.365 7.468 1.00 95.56 81 LEU A CA 1
ATOM 640 C C . LEU A 1 81 ? -0.094 -6.863 8.897 1.00 95.56 81 LEU A C 1
ATOM 642 O O . LEU A 1 81 ? 0.202 -8.021 9.195 1.00 95.56 81 LEU A O 1
ATOM 646 N N . LYS A 1 82 ? -0.631 -6.010 9.765 1.00 96.19 82 LYS A N 1
ATOM 647 C CA . LYS A 1 82 ? -1.064 -6.383 11.111 1.00 96.19 82 LYS A CA 1
ATOM 648 C C . LYS A 1 82 ? -2.565 -6.157 11.223 1.00 96.19 82 LYS A C 1
ATOM 650 O O . LYS A 1 82 ? -3.039 -5.037 11.070 1.00 96.19 82 LYS A O 1
ATOM 655 N N . PHE A 1 83 ? -3.297 -7.229 11.495 1.00 93.62 83 PHE A N 1
ATOM 656 C CA . PHE A 1 83 ? -4.742 -7.186 11.675 1.00 93.62 83 PHE A CA 1
ATOM 657 C C . PHE A 1 83 ? -5.087 -6.956 13.143 1.00 93.62 83 PHE A C 1
ATOM 659 O O . PHE A 1 83 ? -4.567 -7.627 14.035 1.00 93.62 83 PHE A O 1
ATOM 666 N N . GLU A 1 84 ? -5.983 -6.011 13.366 1.00 91.75 84 GLU A N 1
ATOM 667 C CA . GLU A 1 84 ? -6.686 -5.756 14.617 1.00 91.75 84 GLU A CA 1
ATOM 668 C C . GLU A 1 84 ? -8.190 -5.976 14.348 1.00 91.75 84 GLU A C 1
ATOM 670 O O . GLU A 1 84 ? -8.582 -6.054 13.182 1.00 91.75 84 GLU A O 1
ATOM 675 N N . PRO A 1 85 ? -9.046 -6.145 15.374 1.00 84.19 85 PRO A N 1
ATOM 676 C CA . PRO A 1 85 ? -10.420 -6.630 15.189 1.00 84.19 85 PRO A CA 1
ATOM 677 C C . PRO A 1 85 ? -11.256 -5.894 14.128 1.00 84.19 85 PRO A C 1
ATOM 679 O O . PRO A 1 85 ? -12.077 -6.525 13.470 1.00 84.19 85 PRO A O 1
ATOM 682 N N . GLU A 1 86 ? -11.024 -4.592 13.937 1.00 82.81 86 GLU A N 1
ATOM 683 C CA . GLU A 1 86 ? -11.770 -3.748 12.987 1.00 82.81 86 GLU A CA 1
ATOM 684 C C . GLU A 1 86 ? -10.862 -2.961 12.025 1.00 82.81 86 GLU A C 1
ATOM 686 O O . GLU A 1 86 ? -11.337 -2.335 11.080 1.00 82.81 86 GLU A O 1
ATOM 691 N N . THR A 1 87 ? -9.542 -3.011 12.222 1.00 92.00 87 THR A N 1
ATOM 692 C CA . THR A 1 87 ? -8.584 -2.205 11.455 1.00 92.00 87 THR A CA 1
ATOM 693 C C . THR A 1 87 ? -7.399 -3.034 11.005 1.00 92.00 87 THR A C 1
ATOM 695 O O . THR A 1 87 ? -6.968 -3.962 11.689 1.00 92.00 87 THR A O 1
ATOM 698 N N . VAL A 1 88 ? -6.813 -2.662 9.875 1.00 94.94 88 VAL A N 1
ATOM 699 C CA . VAL A 1 88 ? -5.546 -3.225 9.414 1.00 94.94 88 VAL A CA 1
ATOM 700 C C . VAL A 1 88 ? -4.478 -2.143 9.413 1.00 94.94 88 VAL A C 1
ATOM 702 O O . VAL A 1 88 ? -4.716 -1.010 9.006 1.00 94.94 88 VAL A O 1
ATOM 705 N N . TRP A 1 89 ? -3.288 -2.500 9.870 1.00 96.19 89 TRP A N 1
ATOM 706 C CA . TRP A 1 89 ? -2.100 -1.673 9.756 1.00 96.19 89 TRP A CA 1
ATOM 707 C C . TRP A 1 89 ? -1.234 -2.201 8.623 1.00 96.19 89 TRP A C 1
ATOM 709 O O . TRP A 1 89 ? -0.795 -3.351 8.663 1.00 96.19 89 TRP A O 1
ATOM 719 N N . LEU A 1 90 ? -0.984 -1.357 7.625 1.00 96.38 90 LEU A N 1
ATOM 720 C CA . LEU A 1 90 ? 0.000 -1.593 6.579 1.00 96.38 90 LEU A CA 1
ATOM 721 C C . LEU A 1 90 ? 1.268 -0.803 6.901 1.00 96.38 90 LEU A C 1
ATOM 723 O O . LEU A 1 90 ? 1.278 0.426 6.853 1.00 96.38 90 LEU A O 1
ATOM 727 N N . THR A 1 91 ? 2.339 -1.526 7.194 1.00 97.00 91 THR A N 1
ATOM 728 C CA . THR A 1 91 ? 3.684 -0.974 7.347 1.00 97.00 91 THR A CA 1
ATOM 729 C C . THR A 1 91 ? 4.452 -1.153 6.048 1.00 97.00 91 THR A C 1
ATOM 731 O O . THR A 1 91 ? 4.493 -2.262 5.512 1.00 97.00 91 THR A O 1
ATOM 734 N N . ILE A 1 92 ? 5.081 -0.084 5.564 1.00 95.19 92 ILE A N 1
ATOM 735 C CA . ILE A 1 92 ? 5.987 -0.108 4.416 1.00 95.19 92 ILE A CA 1
ATOM 736 C C . ILE A 1 92 ? 7.367 0.348 4.883 1.00 95.19 92 ILE A C 1
ATOM 738 O O . ILE A 1 92 ? 7.527 1.491 5.304 1.00 95.19 92 ILE A O 1
ATOM 742 N N . GLU A 1 93 ? 8.351 -0.533 4.763 1.00 96.00 93 GLU A N 1
ATOM 743 C CA . GLU A 1 93 ? 9.771 -0.274 5.011 1.00 96.00 93 GLU A CA 1
ATOM 744 C C . GLU A 1 93 ? 10.524 -0.346 3.681 1.00 96.00 93 GLU A C 1
ATOM 746 O O . GLU A 1 93 ? 10.194 -1.160 2.815 1.00 96.00 93 GLU A O 1
ATOM 751 N N . GLY A 1 94 ? 11.533 0.496 3.477 1.00 92.75 94 GLY A N 1
ATOM 752 C CA . GLY A 1 94 ? 12.288 0.474 2.226 1.00 92.75 94 GLY A CA 1
ATOM 753 C C . GLY A 1 94 ? 13.287 1.618 2.078 1.00 92.75 94 GLY A C 1
ATOM 754 O O . GLY A 1 94 ? 13.546 2.354 3.029 1.00 92.75 94 GLY A O 1
ATOM 755 N N . PRO A 1 95 ? 13.868 1.789 0.876 1.00 91.62 95 PRO A N 1
ATOM 756 C CA . PRO A 1 95 ? 14.835 2.850 0.623 1.00 91.62 95 PRO A CA 1
ATOM 757 C C . PRO A 1 95 ? 14.248 4.248 0.900 1.00 91.62 95 PRO A C 1
ATOM 759 O O . PRO A 1 95 ? 13.121 4.517 0.473 1.00 91.62 95 PRO A O 1
ATOM 762 N N . PRO A 1 96 ? 15.010 5.183 1.502 1.00 90.19 96 PRO A N 1
ATOM 763 C CA . PRO A 1 96 ? 14.505 6.516 1.849 1.00 90.19 96 PRO A CA 1
ATOM 764 C C . PRO A 1 96 ? 13.884 7.281 0.673 1.00 90.19 96 PRO A C 1
ATOM 766 O O . PRO A 1 96 ? 12.852 7.926 0.825 1.00 90.19 96 PRO A O 1
ATOM 769 N N . ALA A 1 97 ? 14.464 7.164 -0.527 1.00 89.94 97 ALA A N 1
ATOM 770 C CA . ALA A 1 97 ? 13.933 7.813 -1.728 1.00 89.94 97 ALA A CA 1
ATOM 771 C C . ALA A 1 97 ? 12.520 7.319 -2.093 1.00 89.94 97 ALA A C 1
ATOM 773 O O . ALA A 1 97 ? 11.675 8.108 -2.508 1.00 89.94 97 ALA A O 1
ATOM 774 N N . TYR A 1 98 ? 12.247 6.028 -1.903 1.00 89.44 98 TYR A N 1
ATOM 775 C CA . TYR A 1 98 ? 10.930 5.449 -2.151 1.00 89.44 98 TYR A CA 1
ATOM 776 C C . TYR A 1 98 ? 9.914 5.901 -1.096 1.00 89.44 98 TYR A C 1
ATOM 778 O O . TYR A 1 98 ? 8.811 6.331 -1.436 1.00 89.44 98 TYR A O 1
ATOM 786 N N . LEU A 1 99 ? 10.310 5.893 0.180 1.00 90.75 99 LEU A N 1
ATOM 787 C CA . LEU A 1 99 ? 9.463 6.380 1.268 1.00 90.75 99 LEU A CA 1
ATOM 788 C C . LEU A 1 99 ? 9.138 7.867 1.108 1.00 90.75 99 LEU A C 1
ATOM 790 O O . LEU A 1 99 ? 7.999 8.255 1.338 1.00 90.75 99 LEU A O 1
ATOM 794 N N . GLN A 1 100 ? 10.074 8.688 0.626 1.00 89.44 100 GLN A N 1
ATOM 795 C CA . GLN A 1 100 ? 9.812 10.098 0.327 1.00 89.44 100 GLN A CA 1
ATOM 796 C C . GLN A 1 100 ? 8.724 10.274 -0.745 1.00 89.44 100 GLN A C 1
ATOM 798 O O . GLN A 1 100 ? 7.870 11.153 -0.622 1.00 89.44 100 GLN A O 1
ATOM 803 N N . VAL A 1 101 ? 8.716 9.433 -1.786 1.00 88.00 101 VAL A N 1
ATOM 804 C CA . VAL A 1 101 ? 7.667 9.460 -2.822 1.00 88.00 101 VAL A CA 1
ATOM 805 C C . VAL A 1 101 ? 6.306 9.122 -2.218 1.00 88.00 101 VAL A C 1
ATOM 807 O O . VAL A 1 101 ? 5.335 9.838 -2.462 1.00 88.00 101 VAL A O 1
ATOM 810 N N . LEU A 1 102 ? 6.230 8.074 -1.395 1.00 88.00 102 LEU A N 1
ATOM 811 C CA . LEU A 1 102 ? 4.996 7.713 -0.695 1.00 88.00 102 LEU A CA 1
ATOM 812 C C . LEU A 1 102 ? 4.538 8.822 0.260 1.00 88.00 102 LEU A C 1
ATOM 814 O O . LEU A 1 102 ? 3.361 9.180 0.274 1.00 88.00 102 LEU A O 1
ATOM 818 N N . GLN A 1 103 ? 5.467 9.423 1.006 1.00 86.44 103 GLN A N 1
ATOM 819 C CA . GLN A 1 103 ? 5.179 10.544 1.897 1.00 86.44 103 GLN A CA 1
ATOM 820 C C . GLN A 1 103 ? 4.525 11.695 1.131 1.00 86.44 103 GLN A C 1
ATOM 822 O O . GLN A 1 103 ? 3.447 12.124 1.535 1.00 86.44 103 GLN A O 1
ATOM 827 N N . ASN A 1 104 ? 5.094 12.114 -0.004 1.00 86.69 104 ASN A N 1
ATOM 828 C CA . ASN A 1 104 ? 4.563 13.207 -0.828 1.00 86.69 104 ASN A CA 1
ATOM 829 C C . ASN A 1 104 ? 3.136 12.941 -1.345 1.00 86.69 104 ASN A C 1
ATOM 831 O O . ASN A 1 104 ? 2.333 13.868 -1.473 1.00 86.69 104 ASN A O 1
ATOM 835 N N . ARG A 1 105 ? 2.800 11.676 -1.631 1.00 82.00 105 ARG A N 1
ATOM 836 C CA . ARG A 1 105 ? 1.443 11.289 -2.060 1.00 82.00 105 ARG A CA 1
ATOM 837 C C . ARG A 1 105 ? 0.433 11.338 -0.920 1.00 82.00 105 ARG A C 1
ATOM 839 O O . ARG A 1 105 ? -0.720 11.668 -1.146 1.00 82.00 105 ARG A O 1
ATOM 846 N N . THR A 1 106 ? 0.868 11.039 0.300 1.00 81.62 106 THR A N 1
ATOM 847 C CA . THR A 1 106 ? 0.003 11.051 1.493 1.00 81.62 106 THR A CA 1
ATOM 848 C C . THR A 1 106 ? -0.141 12.425 2.156 1.00 81.62 106 THR A C 1
ATOM 850 O O . THR A 1 106 ? -0.830 12.540 3.168 1.00 81.62 106 THR A O 1
ATOM 853 N N . THR A 1 107 ? 0.546 13.456 1.653 1.00 73.56 107 THR A N 1
ATOM 854 C CA . THR A 1 107 ? 0.509 14.830 2.187 1.00 73.56 107 THR A CA 1
ATOM 855 C C . THR A 1 107 ? -0.187 15.834 1.271 1.00 73.56 107 THR A C 1
ATOM 857 O O . THR A 1 107 ? -0.466 16.946 1.716 1.00 73.56 107 THR A O 1
ATOM 860 N N . SER A 1 108 ? -0.473 15.480 0.015 1.00 50.91 108 SER A N 1
ATOM 861 C CA . SER A 1 108 ? -1.148 16.390 -0.913 1.00 50.91 108 SER A CA 1
ATOM 862 C C . SER A 1 108 ? -2.657 16.418 -0.633 1.00 50.91 108 SER A C 1
ATOM 864 O O . SER A 1 108 ? -3.272 15.352 -0.626 1.00 50.91 108 SE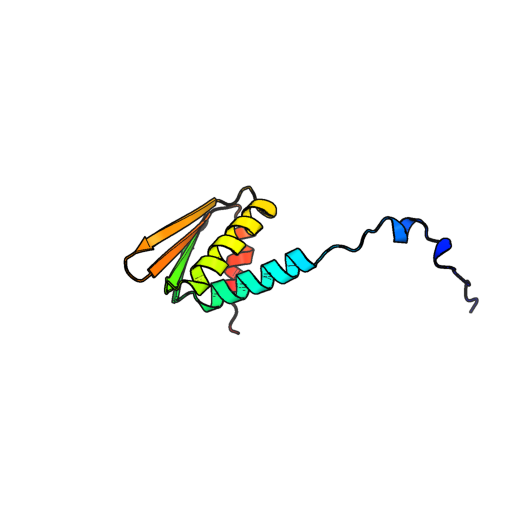R A O 1
ATOM 866 N N . PRO A 1 109 ? -3.272 17.595 -0.405 1.00 43.25 109 PRO A N 1
ATOM 867 C CA . PRO A 1 109 ? -4.723 17.702 -0.363 1.00 43.25 109 PRO A CA 1
ATOM 868 C C . PRO A 1 109 ? -5.264 17.436 -1.772 1.00 43.25 109 PRO A C 1
ATOM 870 O O . PRO A 1 109 ? -4.887 18.129 -2.718 1.00 43.25 109 PRO A O 1
ATOM 873 N N . THR A 1 110 ? -6.095 16.403 -1.913 1.00 44.78 110 THR A N 1
ATOM 874 C CA . THR A 1 110 ? -7.039 16.278 -3.037 1.00 44.78 110 THR A CA 1
ATOM 875 C C . THR A 1 110 ? -8.020 17.436 -3.055 1.00 44.78 110 THR A C 1
ATOM 877 O O . THR A 1 110 ? -8.480 17.820 -1.954 1.00 44.78 110 THR A O 1
#

Radius of gyration: 19.82 Å; chains: 1; bounding box: 28×33×63 Å

Secondary structure (DSSP, 8-state):
-PPP---GGG-TTTTTS----THHHHHHHHHHHHHHHTEEEEEE-SSEEEEEEE--HHHHHHHHHHHHHHHHH-TT-EEEEEE-SSEEEEEEE--HHHHHHHHHHHHS--